Protein AF-A0A1C4R0P1-F1 (afdb_monomer)

Structure (mmCIF, N/CA/C/O backbone):
data_AF-A0A1C4R0P1-F1
#
_entry.id   AF-A0A1C4R0P1-F1
#
loop_
_atom_site.group_PDB
_atom_site.id
_atom_site.type_symbol
_atom_site.label_atom_id
_atom_site.label_al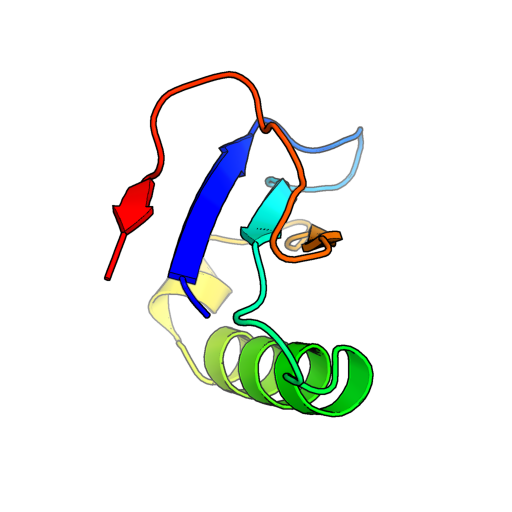t_id
_atom_site.label_comp_id
_atom_site.label_asym_id
_atom_site.label_entity_id
_atom_site.label_seq_id
_atom_site.pdbx_PDB_ins_code
_atom_site.Cartn_x
_atom_site.Cartn_y
_atom_site.Cartn_z
_atom_site.occupancy
_atom_site.B_iso_or_equiv
_atom_site.auth_seq_id
_atom_site.auth_comp_id
_atom_site.auth_asym_id
_atom_site.auth_atom_id
_atom_site.pdbx_PDB_model_num
ATOM 1 N N . MET A 1 1 ? 6.532 -8.049 -5.542 1.00 65.81 1 MET A N 1
ATOM 2 C CA . MET A 1 1 ? 7.192 -6.907 -4.873 1.00 65.81 1 MET A CA 1
ATOM 3 C C . MET A 1 1 ? 8.563 -7.344 -4.413 1.00 65.81 1 MET A C 1
ATOM 5 O O . MET A 1 1 ? 8.691 -8.510 -4.051 1.00 65.81 1 MET A O 1
ATOM 9 N N . ALA A 1 2 ? 9.548 -6.451 -4.488 1.00 84.00 2 ALA A N 1
ATOM 10 C CA . ALA A 1 2 ? 10.922 -6.735 -4.072 1.00 84.00 2 ALA A CA 1
ATOM 11 C C . ALA A 1 2 ? 11.249 -6.077 -2.724 1.00 84.00 2 ALA A C 1
ATOM 13 O O . ALA A 1 2 ? 11.887 -6.703 -1.886 1.00 84.00 2 ALA A O 1
ATOM 14 N N . ARG A 1 3 ? 10.777 -4.841 -2.487 1.00 93.88 3 ARG A N 1
ATOM 15 C CA . ARG A 1 3 ? 11.006 -4.104 -1.233 1.00 93.88 3 ARG A CA 1
ATOM 16 C C . ARG A 1 3 ? 9.771 -3.314 -0.803 1.00 93.88 3 ARG A C 1
ATOM 18 O O . ARG A 1 3 ? 9.035 -2.826 -1.663 1.00 93.88 3 ARG A O 1
ATOM 25 N N . ALA A 1 4 ? 9.573 -3.169 0.504 1.00 95.62 4 ALA A N 1
ATOM 26 C CA . ALA A 1 4 ? 8.542 -2.322 1.097 1.00 95.62 4 ALA A CA 1
ATOM 27 C C . ALA A 1 4 ? 9.139 -1.399 2.164 1.00 95.62 4 ALA A C 1
ATOM 29 O O . ALA A 1 4 ? 9.9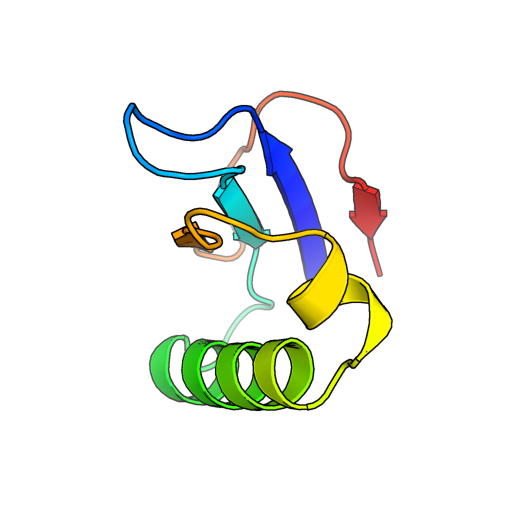66 -1.825 2.969 1.00 95.62 4 ALA A O 1
ATOM 30 N N . HIS A 1 5 ? 8.692 -0.149 2.176 1.00 95.62 5 HIS A N 1
ATOM 31 C CA . HIS A 1 5 ? 9.122 0.908 3.085 1.00 95.62 5 HIS A CA 1
ATOM 32 C C . HIS A 1 5 ? 7.887 1.570 3.691 1.00 95.62 5 HIS A C 1
ATOM 34 O O . HIS A 1 5 ? 6.895 1.767 2.990 1.00 95.62 5 HIS A O 1
ATOM 40 N N . LEU A 1 6 ? 7.953 1.945 4.966 1.00 93.94 6 LEU A N 1
ATOM 41 C CA . LEU A 1 6 ? 6.914 2.748 5.605 1.00 93.94 6 LEU A CA 1
ATOM 42 C C . LEU A 1 6 ? 7.511 4.079 6.027 1.00 93.94 6 LEU A C 1
ATOM 44 O O . LEU A 1 6 ? 8.543 4.123 6.697 1.00 93.94 6 LEU A O 1
ATOM 48 N N . SER A 1 7 ? 6.844 5.153 5.637 1.00 94.00 7 SER A N 1
ATOM 49 C CA . SER A 1 7 ? 7.176 6.507 6.054 1.00 94.00 7 SER A CA 1
ATOM 50 C C . SER A 1 7 ? 5.970 7.172 6.700 1.00 94.00 7 SER A C 1
ATOM 52 O O . SER A 1 7 ? 4.831 6.723 6.557 1.00 94.00 7 SER A O 1
ATOM 54 N N . THR A 1 8 ? 6.226 8.282 7.386 1.00 92.75 8 THR A N 1
ATOM 55 C CA . THR A 1 8 ? 5.171 9.168 7.878 1.00 92.75 8 THR A CA 1
ATOM 56 C C . THR A 1 8 ? 4.267 9.605 6.727 1.00 92.75 8 THR A C 1
ATOM 58 O O . THR A 1 8 ? 4.768 9.945 5.651 1.00 92.75 8 THR A O 1
ATOM 61 N N . GLY A 1 9 ? 2.956 9.585 6.961 1.00 87.94 9 GLY A N 1
ATOM 62 C CA . GLY A 1 9 ? 1.955 10.000 5.983 1.00 87.94 9 GLY A CA 1
ATOM 63 C C . GLY A 1 9 ? 1.920 11.514 5.782 1.00 87.94 9 GLY A C 1
ATOM 64 O O . GLY A 1 9 ? 2.492 12.285 6.559 1.00 87.94 9 GLY A O 1
ATOM 65 N N . GLN A 1 10 ? 1.232 11.943 4.725 1.00 88.88 10 GLN A N 1
ATOM 66 C CA . GLN A 1 10 ? 0.820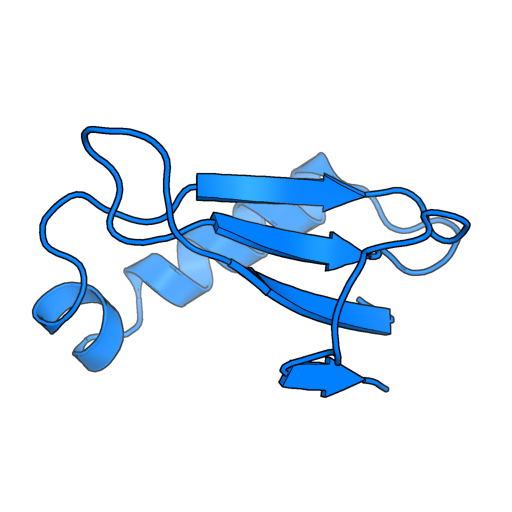 13.339 4.564 1.00 88.88 10 GLN A CA 1
ATOM 67 C C . GLN A 1 10 ? -0.291 13.687 5.577 1.00 88.88 10 GLN A C 1
ATOM 69 O O . GLN A 1 10 ? -0.901 12.782 6.151 1.00 88.88 10 GLN A O 1
ATOM 74 N N . PRO A 1 11 ? -0.591 14.979 5.818 1.00 92.81 11 PRO A N 1
ATOM 75 C CA . PRO A 1 11 ? -1.722 15.357 6.661 1.00 92.81 11 PRO A CA 1
ATOM 76 C C . PRO A 1 11 ? -3.019 14.671 6.202 1.00 92.81 11 PRO A C 1
ATOM 78 O O . PRO A 1 11 ? -3.420 14.822 5.051 1.00 92.81 11 PRO A O 1
ATOM 81 N N . GLY A 1 12 ? -3.668 13.934 7.108 1.00 92.19 12 GLY A N 1
ATOM 82 C CA . GLY A 1 12 ? -4.868 13.146 6.795 1.00 92.19 12 GLY A CA 1
ATOM 83 C C . GLY A 1 12 ? -4.599 11.705 6.346 1.00 92.19 12 GLY A C 1
ATOM 84 O O . GLY A 1 12 ? -5.480 11.098 5.753 1.00 92.19 12 GLY A O 1
ATOM 85 N N . SER A 1 13 ? -3.410 11.163 6.618 1.00 94.00 13 SER A N 1
ATOM 86 C CA . SER A 1 13 ? -3.034 9.771 6.353 1.00 94.00 13 SER A CA 1
ATOM 87 C C . SER A 1 13 ? -2.193 9.232 7.508 1.00 94.00 13 SER A C 1
ATOM 89 O O . SER A 1 13 ? -1.335 9.943 8.039 1.00 94.00 13 SER A O 1
ATOM 91 N N . ASP A 1 14 ? -2.419 7.980 7.907 1.00 93.81 14 ASP A N 1
ATOM 92 C CA . ASP A 1 14 ? -1.673 7.355 9.007 1.00 93.81 14 ASP A CA 1
ATOM 93 C C . ASP A 1 14 ? -0.256 6.938 8.578 1.00 93.81 14 ASP A C 1
ATOM 95 O O . ASP A 1 14 ? 0.599 6.646 9.416 1.00 93.81 14 ASP A O 1
ATOM 99 N N . GLY A 1 15 ? 0.026 6.921 7.273 1.00 94.62 15 GLY A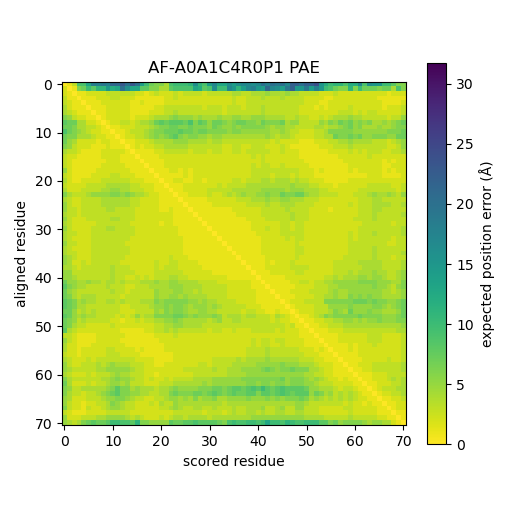 N 1
ATOM 100 C CA . GLY A 1 15 ? 1.321 6.515 6.742 1.00 94.62 15 GLY A CA 1
ATOM 101 C C . GLY A 1 15 ? 1.353 6.429 5.222 1.00 94.62 15 GLY A C 1
ATOM 102 O O . GLY A 1 15 ? 0.324 6.403 4.550 1.00 94.62 15 GLY A O 1
ATOM 103 N N . THR A 1 16 ? 2.557 6.307 4.670 1.00 94.94 16 THR A N 1
ATOM 104 C CA . THR A 1 16 ? 2.742 5.943 3.261 1.00 94.94 16 THR A CA 1
ATOM 105 C C . THR A 1 16 ? 3.511 4.637 3.168 1.00 94.94 16 THR A C 1
ATOM 107 O O . THR A 1 16 ? 4.657 4.546 3.613 1.00 94.94 16 THR A O 1
ATOM 110 N N . LEU A 1 17 ? 2.889 3.630 2.556 1.00 94.38 17 LEU A N 1
ATOM 111 C CA . LEU A 1 17 ? 3.530 2.367 2.218 1.00 94.38 17 LEU A CA 1
ATOM 112 C C . LEU A 1 17 ? 4.106 2.458 0.802 1.00 94.38 17 LEU A C 1
ATOM 114 O O . LEU A 1 17 ? 3.392 2.389 -0.202 1.00 94.38 17 LEU A O 1
ATOM 118 N N . GLY A 1 18 ? 5.423 2.636 0.741 1.00 95.25 18 GLY A N 1
ATOM 119 C CA . GLY A 1 18 ? 6.208 2.666 -0.485 1.00 95.25 18 GLY A CA 1
ATOM 120 C C . GLY A 1 18 ? 6.622 1.264 -0.910 1.00 95.25 18 GLY A C 1
ATOM 121 O O . GLY A 1 18 ? 7.210 0.515 -0.131 1.00 95.25 18 GLY A O 1
ATOM 122 N N . LEU A 1 19 ? 6.329 0.899 -2.155 1.00 95.50 19 LEU A N 1
ATOM 123 C CA . LEU A 1 19 ? 6.510 -0.456 -2.656 1.00 95.50 19 LEU A CA 1
ATOM 124 C C . LEU A 1 19 ? 7.309 -0.434 -3.944 1.00 95.50 19 LEU A C 1
ATOM 126 O O . LEU A 1 19 ? 6.826 0.000 -4.989 1.00 95.50 19 LEU A O 1
ATOM 130 N N . VAL A 1 20 ? 8.526 -0.962 -3.866 1.00 96.69 20 VAL A N 1
ATOM 131 C CA . VAL A 1 20 ? 9.373 -1.161 -5.035 1.00 96.69 20 VAL A CA 1
ATOM 132 C C . VAL A 1 20 ? 8.950 -2.459 -5.708 1.00 96.69 20 VAL A C 1
ATOM 134 O O . VAL A 1 20 ? 9.076 -3.570 -5.164 1.00 96.69 20 VAL A O 1
ATOM 137 N N . LEU A 1 21 ? 8.394 -2.308 -6.903 1.00 95.12 21 LEU A N 1
ATOM 138 C CA . LEU A 1 21 ? 7.894 -3.412 -7.699 1.00 95.12 21 LEU A CA 1
ATOM 139 C C . LEU A 1 21 ? 9.051 -4.213 -8.303 1.00 95.12 21 LEU A C 1
ATOM 141 O O . LEU A 1 21 ? 10.121 -3.687 -8.586 1.00 95.12 21 LEU A O 1
ATOM 145 N N . ALA A 1 22 ? 8.834 -5.515 -8.492 1.00 93.50 22 ALA A N 1
ATOM 146 C CA . ALA A 1 22 ? 9.789 -6.325 -9.243 1.00 93.50 22 ALA A CA 1
ATOM 147 C C . ALA A 1 22 ? 9.740 -5.925 -10.733 1.00 93.50 22 ALA A C 1
ATOM 149 O O . ALA A 1 22 ? 8.683 -5.474 -11.189 1.00 93.50 22 ALA A O 1
ATOM 150 N N . PRO A 1 23 ? 10.824 -6.115 -11.507 1.00 93.38 23 PRO A N 1
ATOM 151 C CA . PRO A 1 23 ? 10.805 -5.859 -12.945 1.00 93.38 23 PRO A CA 1
ATOM 152 C C . PRO A 1 23 ? 9.637 -6.579 -13.635 1.00 93.38 23 PRO A C 1
ATOM 154 O O . PRO A 1 23 ? 9.417 -7.768 -13.410 1.00 93.38 23 PRO A O 1
ATOM 157 N N . GLY A 1 24 ? 8.872 -5.849 -14.451 1.00 92.12 24 GLY A N 1
ATOM 158 C CA . GLY A 1 24 ? 7.721 -6.387 -15.188 1.00 92.12 24 GLY A CA 1
ATOM 159 C C . GLY A 1 24 ? 6.438 -6.593 -14.370 1.00 92.12 24 GLY A C 1
ATOM 160 O O . GLY A 1 24 ? 5.449 -7.066 -14.924 1.00 92.12 24 GLY A O 1
ATOM 161 N N . ALA A 1 25 ? 6.413 -6.245 -13.080 1.00 93.81 25 ALA A N 1
ATOM 162 C CA . ALA A 1 25 ? 5.179 -6.290 -12.299 1.00 93.81 25 ALA A CA 1
ATOM 163 C C . ALA A 1 25 ? 4.218 -5.156 -12.697 1.00 93.81 25 ALA A C 1
ATOM 165 O O . ALA A 1 25 ? 4.616 -3.999 -12.823 1.00 93.81 25 ALA A O 1
ATOM 166 N N . ASP A 1 26 ? 2.934 -5.485 -12.836 1.00 94.88 26 ASP A N 1
ATOM 167 C CA . ASP A 1 26 ? 1.881 -4.509 -13.121 1.00 94.88 26 ASP A CA 1
ATOM 168 C C . ASP A 1 26 ? 1.515 -3.734 -11.846 1.00 94.88 26 ASP A C 1
ATOM 170 O O . ASP A 1 26 ? 1.030 -4.308 -10.863 1.00 94.88 26 ASP A O 1
ATOM 174 N N . ALA A 1 27 ? 1.738 -2.419 -11.862 1.00 93.56 27 ALA A N 1
ATOM 175 C CA . ALA A 1 27 ? 1.460 -1.550 -10.725 1.00 93.56 27 ALA A CA 1
ATOM 176 C C . ALA A 1 27 ? -0.030 -1.525 -10.355 1.00 93.56 27 ALA A C 1
ATOM 178 O O . ALA A 1 27 ? -0.373 -1.660 -9.183 1.00 93.56 27 ALA A O 1
ATOM 179 N N . ALA A 1 28 ? -0.935 -1.420 -11.327 1.00 93.94 28 ALA A N 1
ATOM 180 C CA . ALA A 1 28 ? -2.364 -1.317 -11.054 1.00 93.94 28 ALA A CA 1
ATOM 181 C C . ALA A 1 28 ? -2.926 -2.621 -10.472 1.00 93.94 28 ALA A C 1
ATOM 183 O O . ALA A 1 28 ? -3.706 -2.596 -9.518 1.00 93.94 28 ALA A O 1
ATOM 184 N N . VAL A 1 29 ? -2.521 -3.770 -11.020 1.00 95.69 29 VAL A N 1
ATOM 185 C CA . VAL A 1 29 ? -2.901 -5.087 -10.485 1.00 95.69 29 VAL A CA 1
ATOM 186 C C . VAL A 1 29 ? -2.349 -5.264 -9.078 1.00 95.69 29 VAL A C 1
ATOM 188 O O . VAL A 1 29 ? -3.091 -5.647 -8.174 1.00 95.69 29 VAL A O 1
ATOM 191 N N . THR A 1 30 ? -1.073 -4.936 -8.873 1.00 93.88 30 THR A N 1
ATOM 192 C CA . THR A 1 30 ? -0.434 -5.127 -7.570 1.00 93.88 30 THR A CA 1
ATOM 193 C C . THR A 1 30 ? -1.021 -4.191 -6.510 1.00 93.88 30 THR A C 1
ATOM 195 O O . THR A 1 30 ? -1.304 -4.633 -5.399 1.00 93.88 30 THR A O 1
ATOM 198 N N . GLY A 1 31 ? -1.278 -2.927 -6.857 1.00 93.38 31 GLY A N 1
ATOM 199 C CA . GLY A 1 31 ? -1.918 -1.954 -5.972 1.00 93.38 31 GLY A CA 1
ATOM 200 C C . GLY A 1 31 ? -3.322 -2.376 -5.555 1.00 93.38 31 GLY A C 1
ATOM 201 O O . GLY A 1 31 ? -3.640 -2.343 -4.370 1.00 93.38 31 GLY A O 1
ATOM 202 N N . ARG A 1 32 ? -4.144 -2.852 -6.500 1.00 94.94 32 ARG A N 1
ATOM 203 C CA . ARG A 1 32 ? -5.491 -3.364 -6.190 1.00 94.94 32 ARG A CA 1
ATOM 204 C C . ARG A 1 32 ? -5.452 -4.591 -5.287 1.00 94.94 32 ARG A C 1
ATOM 206 O O . ARG A 1 32 ? -6.203 -4.645 -4.318 1.00 94.94 32 ARG A O 1
ATOM 213 N N . ALA A 1 33 ? -4.588 -5.559 -5.593 1.00 94.44 33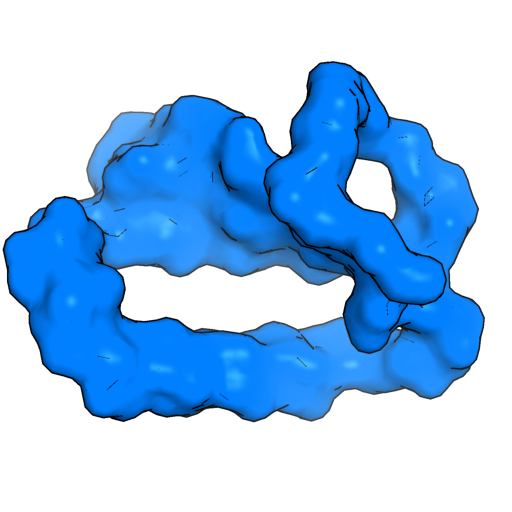 ALA A N 1
ATOM 214 C CA . ALA A 1 33 ? -4.450 -6.766 -4.784 1.00 94.44 33 ALA A CA 1
ATOM 215 C C . ALA A 1 33 ? -4.013 -6.431 -3.351 1.00 94.44 33 ALA A C 1
ATOM 217 O O . ALA A 1 33 ? -4.559 -6.980 -2.397 1.00 94.44 33 ALA A O 1
ATOM 218 N N . LEU A 1 34 ? -3.079 -5.488 -3.196 1.00 92.88 34 LEU A N 1
ATOM 219 C CA . LEU A 1 34 ? -2.641 -5.048 -1.880 1.00 92.88 34 LEU A CA 1
ATOM 220 C C . LEU A 1 34 ? -3.731 -4.281 -1.132 1.00 92.88 34 LEU A C 1
ATOM 222 O O . LEU A 1 34 ? -3.980 -4.588 0.025 1.00 92.88 34 LEU A O 1
ATOM 226 N N . ALA A 1 35 ? -4.400 -3.323 -1.776 1.00 92.50 35 ALA A N 1
ATOM 227 C CA . ALA A 1 35 ? -5.491 -2.582 -1.149 1.00 92.50 35 ALA A CA 1
ATOM 228 C C . ALA A 1 35 ? -6.596 -3.529 -0.649 1.00 92.50 35 ALA A C 1
ATOM 230 O O . ALA A 1 35 ? -7.083 -3.368 0.466 1.00 92.50 35 ALA A O 1
ATOM 231 N N . ALA A 1 36 ? -6.934 -4.561 -1.431 1.00 94.31 36 ALA A N 1
ATOM 232 C CA . ALA A 1 36 ? -7.883 -5.592 -1.020 1.00 94.31 36 ALA A CA 1
ATOM 233 C C . ALA A 1 36 ? -7.384 -6.406 0.186 1.00 94.31 36 ALA A C 1
ATOM 235 O O . ALA A 1 36 ? -8.152 -6.650 1.112 1.00 94.31 36 ALA A O 1
ATOM 236 N N . ALA A 1 37 ? -6.105 -6.798 0.203 1.00 93.88 37 ALA A N 1
ATOM 237 C CA . ALA A 1 37 ? -5.516 -7.526 1.325 1.00 93.88 37 ALA A CA 1
ATOM 238 C C . ALA A 1 37 ? -5.480 -6.684 2.613 1.00 93.88 37 ALA A C 1
ATOM 240 O O . ALA A 1 37 ? -5.874 -7.172 3.667 1.00 93.88 37 ALA A O 1
ATOM 241 N N . LEU A 1 38 ? -5.078 -5.411 2.520 1.00 91.38 38 LEU A N 1
ATOM 242 C CA . LEU A 1 38 ? -5.067 -4.474 3.649 1.00 91.38 38 LEU A CA 1
ATOM 243 C C . LEU A 1 38 ? -6.481 -4.245 4.197 1.00 91.38 38 LEU A C 1
ATOM 245 O O . LEU A 1 38 ? -6.684 -4.263 5.405 1.00 91.38 38 LEU A O 1
ATOM 249 N N . ALA A 1 39 ? -7.469 -4.074 3.314 1.00 91.00 39 ALA A N 1
ATOM 250 C CA . ALA A 1 39 ? -8.863 -3.900 3.712 1.00 91.00 39 ALA A CA 1
ATOM 251 C C . ALA A 1 39 ? -9.466 -5.164 4.349 1.00 91.00 39 ALA A C 1
ATOM 253 O O . ALA A 1 39 ? -10.388 -5.066 5.157 1.00 91.00 39 ALA A O 1
ATOM 254 N N . ALA A 1 40 ? -8.971 -6.353 4.003 1.00 95.12 40 ALA A N 1
ATOM 255 C CA . ALA A 1 40 ? -9.422 -7.602 4.609 1.00 95.12 40 ALA A CA 1
ATOM 256 C C . ALA A 1 40 ? -8.827 -7.837 6.012 1.00 95.12 40 ALA A C 1
ATOM 258 O O . ALA A 1 40 ? -9.425 -8.564 6.805 1.00 95.12 40 ALA A O 1
ATOM 259 N N . ASP A 1 41 ? -7.694 -7.213 6.342 1.00 95.56 41 ASP A N 1
ATOM 260 C CA . ASP A 1 41 ? -7.000 -7.403 7.616 1.00 95.56 41 ASP A CA 1
ATOM 261 C C . ASP A 1 41 ? -7.664 -6.610 8.755 1.00 95.56 41 ASP A C 1
ATOM 263 O O . ASP A 1 41 ? -7.768 -5.383 8.723 1.00 95.56 41 ASP A O 1
ATOM 267 N N . GLU A 1 42 ? -8.147 -7.314 9.780 1.00 94.06 42 GLU A N 1
ATOM 268 C CA . GLU A 1 42 ? -8.887 -6.689 10.882 1.00 94.06 42 GLU A CA 1
ATOM 269 C C . GLU A 1 42 ? -8.006 -5.825 11.785 1.00 94.06 42 GLU A C 1
ATOM 271 O O . GLU A 1 42 ? -8.467 -4.803 12.297 1.00 94.06 42 GLU A O 1
ATOM 276 N N . VAL A 1 43 ? -6.745 -6.222 11.975 1.00 94.38 43 VAL A N 1
ATOM 277 C CA . VAL A 1 43 ? -5.798 -5.508 12.835 1.00 94.38 43 VAL A CA 1
ATOM 278 C C . VAL A 1 43 ? -5.439 -4.183 12.185 1.00 94.38 43 VAL A C 1
ATOM 280 O O . VAL A 1 43 ? -5.508 -3.141 12.835 1.00 94.38 43 VAL A O 1
ATOM 283 N N . LEU A 1 44 ? -5.129 -4.202 10.888 1.00 91.25 44 LEU A N 1
ATOM 284 C CA . LEU A 1 44 ? -4.842 -2.986 10.135 1.00 91.25 44 LEU A CA 1
ATOM 285 C C . LEU A 1 44 ? -6.067 -2.081 10.041 1.00 91.25 44 LEU A C 1
ATOM 287 O O . LEU A 1 44 ? -5.931 -0.881 10.251 1.00 91.25 44 LEU A O 1
ATOM 291 N N . ARG A 1 45 ? -7.269 -2.627 9.821 1.00 88.62 45 ARG A N 1
ATOM 292 C CA . ARG A 1 45 ? -8.505 -1.827 9.860 1.00 88.62 45 ARG A CA 1
ATOM 293 C C . ARG A 1 45 ? -8.761 -1.174 11.216 1.00 88.62 45 ARG A C 1
ATOM 295 O O . ARG A 1 45 ? -9.318 -0.086 11.256 1.00 88.62 45 ARG A O 1
ATOM 302 N N . GLY A 1 46 ? -8.404 -1.837 12.315 1.00 93.06 46 GLY A N 1
ATOM 303 C CA . GLY A 1 46 ? -8.528 -1.268 13.657 1.00 93.06 46 GLY A CA 1
ATOM 304 C C . GLY A 1 46 ? -7.457 -0.221 13.975 1.00 93.06 46 GLY A C 1
ATOM 305 O O . GLY A 1 46 ? -7.709 0.683 14.769 1.00 93.06 46 GLY A O 1
ATOM 306 N N . ALA A 1 47 ? -6.274 -0.343 13.370 1.00 90.19 47 ALA A N 1
ATOM 307 C CA . ALA A 1 47 ? -5.137 0.540 13.614 1.00 90.19 47 ALA A CA 1
ATOM 308 C C . ALA A 1 47 ? -5.113 1.783 12.706 1.00 90.19 47 ALA A C 1
ATOM 310 O O . ALA A 1 47 ? -4.642 2.834 13.136 1.00 90.19 47 ALA A O 1
ATOM 311 N N . LEU A 1 48 ? -5.597 1.667 11.466 1.00 90.94 48 LEU A N 1
ATOM 312 C CA . LEU A 1 48 ? -5.628 2.750 10.484 1.00 90.94 48 LEU A CA 1
ATOM 313 C C . LEU A 1 48 ? -6.931 3.549 10.630 1.00 90.94 48 LEU A C 1
ATOM 315 O O . LEU A 1 48 ? -8.010 3.070 10.287 1.00 90.94 48 LEU A O 1
ATOM 319 N N . VAL A 1 49 ? -6.824 4.774 11.141 1.00 90.75 49 VAL A N 1
ATOM 320 C CA . VAL A 1 49 ? -7.942 5.696 11.377 1.00 90.75 49 VAL A CA 1
ATOM 321 C C . VAL A 1 49 ? -8.210 6.570 10.151 1.00 90.75 49 VAL A C 1
ATOM 323 O O . VAL A 1 49 ? -9.361 6.743 9.756 1.00 90.75 49 VAL A O 1
ATOM 326 N N . GLN A 1 50 ? -7.159 7.140 9.561 1.00 92.19 50 GLN A N 1
ATOM 327 C CA . GLN A 1 50 ? -7.221 7.982 8.363 1.00 92.19 50 GLN A CA 1
ATOM 328 C C . GLN A 1 50 ? -6.904 7.200 7.079 1.00 92.19 50 GLN A C 1
ATOM 330 O O . GLN A 1 50 ? -7.170 7.680 5.979 1.00 92.19 50 GLN A O 1
ATOM 335 N N . GLY A 1 51 ? -6.388 5.977 7.211 1.00 91.06 51 GLY A N 1
ATOM 336 C CA . GLY A 1 51 ? -6.017 5.125 6.088 1.00 91.06 51 GLY A CA 1
ATOM 337 C C . GLY A 1 51 ? -4.536 5.234 5.740 1.00 91.06 51 GLY A C 1
ATOM 338 O O . GLY A 1 51 ? -3.753 5.877 6.437 1.00 91.06 51 GLY A O 1
ATOM 339 N N . LEU A 1 52 ? -4.145 4.549 4.666 1.00 93.56 52 LEU A N 1
ATOM 340 C CA . LEU A 1 52 ? -2.753 4.406 4.251 1.00 93.56 52 LEU A CA 1
ATOM 341 C C . LEU A 1 52 ? -2.600 4.770 2.776 1.00 93.56 52 LEU A C 1
ATOM 343 O O . LEU A 1 52 ? -3.281 4.198 1.920 1.00 93.56 52 LEU A O 1
ATOM 347 N N . ASP A 1 53 ? -1.661 5.660 2.475 1.00 94.12 53 ASP A N 1
ATOM 348 C CA . ASP A 1 53 ? -1.303 5.968 1.095 1.00 94.12 53 ASP A CA 1
ATOM 349 C C . ASP A 1 53 ? -0.401 4.879 0.517 1.00 94.12 53 ASP A C 1
ATOM 351 O O . ASP A 1 53 ? 0.525 4.394 1.174 1.00 94.12 53 ASP A O 1
ATOM 355 N N . LEU A 1 54 ? -0.632 4.526 -0.747 1.00 93.50 54 LEU A N 1
ATOM 356 C CA . LEU A 1 54 ? 0.198 3.570 -1.472 1.00 93.50 54 LEU A CA 1
ATOM 357 C C . LEU A 1 54 ? 1.044 4.292 -2.519 1.00 93.50 54 LEU A C 1
ATOM 359 O O . LEU A 1 54 ? 0.514 4.881 -3.461 1.00 93.50 54 LEU A O 1
ATOM 363 N N . ALA A 1 55 ? 2.365 4.180 -2.394 1.00 94.50 55 ALA A N 1
ATOM 364 C CA . ALA A 1 55 ? 3.310 4.655 -3.397 1.00 94.50 55 ALA A CA 1
ATOM 365 C C . ALA A 1 55 ? 3.919 3.457 -4.137 1.00 94.50 55 ALA A C 1
ATOM 367 O O . ALA A 1 55 ? 4.737 2.719 -3.589 1.00 94.50 55 ALA A O 1
ATOM 368 N N . LEU A 1 56 ? 3.513 3.245 -5.391 1.00 94.75 56 LEU A N 1
ATOM 369 C CA . LEU A 1 56 ? 4.031 2.168 -6.236 1.00 94.75 56 LEU A CA 1
ATOM 370 C C . LEU A 1 56 ? 5.196 2.680 -7.076 1.00 94.75 56 LEU A C 1
ATOM 372 O O . LEU A 1 56 ? 5.033 3.595 -7.881 1.00 94.75 56 LEU A O 1
ATOM 376 N N . LEU A 1 57 ? 6.367 2.084 -6.881 1.00 95.06 57 LEU A N 1
ATOM 377 C CA . LEU A 1 57 ? 7.630 2.562 -7.428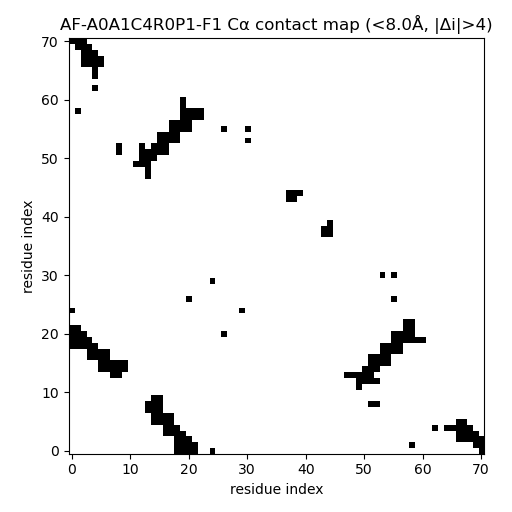 1.00 95.06 57 LEU A CA 1
ATOM 378 C C . LEU A 1 57 ? 8.231 1.536 -8.400 1.00 95.06 57 LEU A C 1
ATOM 380 O O . LEU A 1 57 ? 8.100 0.325 -8.174 1.00 95.06 57 LEU A O 1
ATOM 384 N N . PRO A 1 58 ? 8.907 1.991 -9.471 1.00 93.94 58 PRO A N 1
ATOM 385 C CA . PRO A 1 58 ? 9.612 1.100 -10.385 1.00 93.94 58 PRO A CA 1
ATOM 386 C C . PRO A 1 58 ? 10.793 0.407 -9.687 1.00 93.94 58 PRO A C 1
ATOM 388 O O . PRO A 1 58 ? 11.246 0.834 -8.626 1.00 93.94 58 PRO A O 1
ATOM 391 N N . ALA A 1 59 ? 11.288 -0.683 -10.278 1.00 92.62 59 ALA A N 1
ATOM 392 C CA . ALA A 1 59 ? 12.285 -1.564 -9.659 1.00 92.62 59 ALA A CA 1
ATOM 393 C C . ALA A 1 59 ? 13.626 -0.877 -9.336 1.00 92.62 59 ALA A C 1
ATOM 395 O O . ALA A 1 59 ? 14.312 -1.265 -8.389 1.00 92.62 59 ALA A O 1
ATOM 396 N N . ASP A 1 60 ? 13.981 0.139 -10.118 1.00 92.75 60 ASP A N 1
ATOM 397 C CA . ASP A 1 60 ? 15.198 0.942 -10.008 1.00 92.75 60 ASP A CA 1
ATOM 398 C C . ASP A 1 60 ? 15.062 2.130 -9.043 1.00 92.75 60 ASP A C 1
ATOM 400 O O . ASP A 1 60 ? 16.026 2.863 -8.827 1.00 92.75 60 ASP A O 1
ATOM 404 N N . ALA A 1 61 ? 13.894 2.315 -8.421 1.00 93.81 61 ALA A N 1
ATOM 405 C CA . ALA A 1 61 ? 13.683 3.402 -7.483 1.00 93.81 61 ALA A CA 1
ATOM 406 C C . AL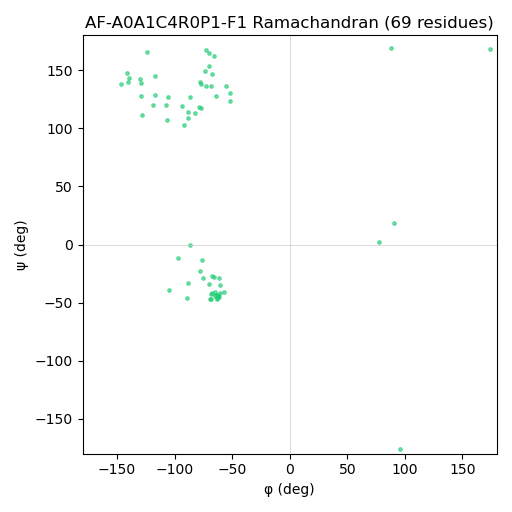A A 1 61 ? 14.580 3.272 -6.241 1.00 93.81 61 ALA A C 1
ATOM 408 O O . ALA A 1 61 ? 14.578 2.263 -5.519 1.00 93.81 61 ALA A O 1
ATOM 409 N N . THR A 1 62 ? 15.291 4.355 -5.941 1.00 90.94 62 THR A N 1
ATOM 410 C CA . THR A 1 62 ? 16.007 4.530 -4.677 1.00 90.94 62 THR A CA 1
ATOM 411 C C . THR A 1 62 ? 15.063 5.158 -3.664 1.00 90.94 62 THR A C 1
ATOM 413 O O . THR A 1 62 ? 14.643 6.302 -3.823 1.00 90.94 62 THR A O 1
ATOM 416 N N . VAL A 1 63 ? 14.735 4.407 -2.615 1.00 90.44 63 VAL A N 1
ATOM 417 C CA . VAL A 1 63 ? 13.895 4.878 -1.509 1.00 90.44 63 VAL A CA 1
ATOM 418 C C . VAL A 1 63 ? 14.798 5.119 -0.303 1.00 90.44 63 VAL A C 1
ATOM 420 O O . VAL A 1 63 ? 15.565 4.218 0.043 1.00 90.44 63 VAL A O 1
ATOM 423 N N . PRO A 1 64 ? 14.762 6.312 0.314 1.00 85.50 64 PRO A N 1
ATOM 424 C CA . PRO A 1 64 ? 15.555 6.587 1.503 1.00 85.50 64 PRO A CA 1
ATOM 425 C C . PRO A 1 64 ? 15.061 5.766 2.701 1.00 85.50 64 PRO A C 1
ATOM 427 O O . PRO A 1 64 ? 13.863 5.537 2.862 1.00 85.50 64 PRO A O 1
ATOM 430 N N . GLY A 1 65 ? 15.996 5.378 3.569 1.00 87.69 65 GLY A N 1
ATOM 431 C CA . GLY A 1 65 ? 15.717 4.584 4.765 1.00 87.69 65 GLY A CA 1
ATOM 432 C C . GLY A 1 65 ? 15.742 3.073 4.527 1.00 87.69 65 GLY A C 1
ATOM 433 O O . GLY A 1 65 ? 15.807 2.586 3.397 1.00 87.69 65 GLY A O 1
ATOM 434 N N . GLU A 1 66 ? 15.717 2.322 5.624 1.00 91.19 66 GLU A N 1
ATOM 435 C CA . GLU A 1 66 ? 15.751 0.863 5.572 1.00 91.19 66 GLU A CA 1
ATOM 436 C C . GLU A 1 66 ? 14.379 0.295 5.169 1.00 91.19 66 GLU A C 1
ATOM 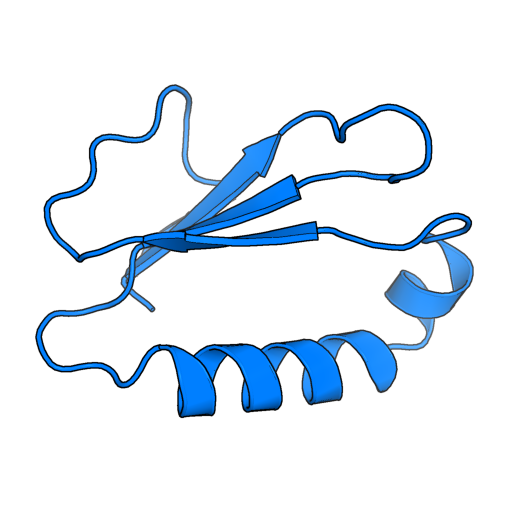438 O O . GLU A 1 66 ? 13.341 0.793 5.617 1.00 91.19 66 GLU A O 1
ATOM 443 N N . PRO A 1 67 ? 14.337 -0.727 4.300 1.00 94.12 67 PRO A N 1
ATOM 444 C C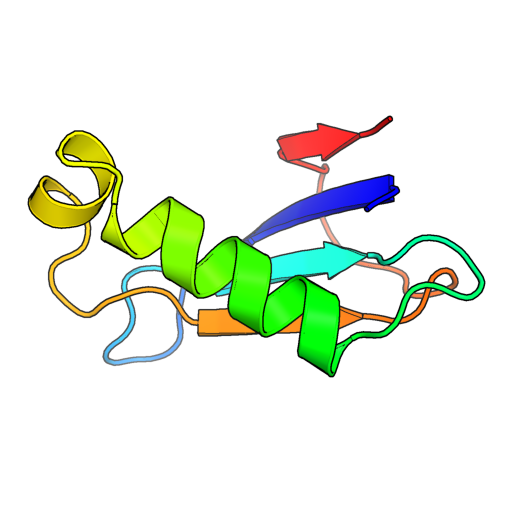A . PRO A 1 67 ? 13.091 -1.399 3.969 1.00 94.12 67 PRO A CA 1
ATOM 445 C C . PRO A 1 67 ? 12.568 -2.179 5.178 1.00 94.12 67 PRO A C 1
ATOM 447 O O . PRO A 1 67 ? 13.305 -2.935 5.806 1.00 94.12 67 PRO A O 1
ATOM 450 N N . LEU A 1 68 ? 11.263 -2.079 5.439 1.00 94.50 68 LEU A N 1
ATOM 451 C CA . LEU A 1 68 ? 10.574 -2.952 6.395 1.00 94.50 68 LEU A CA 1
ATOM 452 C C . LEU A 1 68 ? 10.543 -4.408 5.926 1.00 94.50 68 LEU A C 1
ATOM 454 O O . LEU A 1 68 ? 10.455 -5.330 6.732 1.00 94.50 68 LEU A O 1
ATOM 458 N N . PHE A 1 69 ? 10.565 -4.612 4.610 1.00 93.69 69 PHE A N 1
ATOM 459 C CA . PHE A 1 69 ? 10.542 -5.932 4.002 1.00 93.69 69 PHE A CA 1
ATOM 460 C C . PHE A 1 69 ? 11.359 -5.937 2.714 1.00 93.69 69 PHE A C 1
ATOM 462 O O . PHE A 1 69 ? 11.261 -5.010 1.911 1.00 93.69 69 PHE A O 1
ATOM 469 N N . SER A 1 70 ? 12.132 -7.000 2.499 1.00 91.94 70 SER A N 1
ATOM 470 C CA . SER A 1 70 ? 12.846 -7.274 1.248 1.00 91.94 70 SER A CA 1
ATOM 471 C C . SER A 1 70 ? 12.775 -8.764 0.917 1.00 91.94 70 SER A C 1
ATOM 473 O O . SER A 1 70 ? 12.837 -9.588 1.831 1.00 91.94 70 SER A O 1
ATOM 475 N N . ARG A 1 71 ? 12.657 -9.109 -0.371 1.00 85.12 71 ARG A N 1
ATOM 476 C CA . ARG A 1 71 ? 12.733 -10.489 -0.872 1.00 85.12 71 ARG A CA 1
ATOM 477 C C . ARG A 1 71 ? 13.533 -10.585 -2.165 1.00 85.12 71 ARG A C 1
ATOM 479 O O . ARG A 1 71 ? 13.433 -9.633 -2.974 1.00 85.12 71 ARG A O 1
#

Radius of gyration: 12.17 Å; Cα contacts (8 Å, |Δi|>4): 111; chains: 1; bounding box: 25×26×29 Å

Mean predicted aligned error: 3.2 Å

Secondary structure (DSSP, 8-state):
--EEEEEPPPTT-SEEEEEEPPTT--HHHHHHHHHHHHHH-HHHHHH-SS-EEEEEE-TT---SS--SEE-

Foldseek 3Di:
DFFWAWDCDDVLWRTEIEDEDDPPDDQVVVVVVVVVVCVVDPVSVVVTPSYYHYHYHYNPDDDPDDTPDGD

pLDDT: mean 92.48, std 4.05, range [65.81, 96.69]

Sequence (71 aa):
MARAHLSTGQPGSDGTLGLVLAPGADAAVTGRALAAALAADEVLRGALVQGLDLALLPADATVPGEPLFSR

Solvent-accessible surface area (backbone atoms only — not comparable to full-atom values): 4183 Å² total; per-residue (Å²): 111,31,36,31,31,76,47,83,35,60,96,78,32,69,19,29,44,37,33,30,30,39,84,92,59,58,60,69,63,51,50,51,55,47,55,52,52,52,70,68,33,65,66,54,56,73,68,42,85,62,37,71,45,78,44,81,36,59,60,85,62,84,69,89,74,77,61,79,39,75,106

Nearest PDB structures (foldseek):
  4r1m-assembly2_D  TM=4.811E-01  e=1.434E+00  Bacteroides thetaiotaomicron VPI-5482
  8dq6-assembly1_B  TM=5.568E-01  e=9.582E+00  Arabidopsis thaliana
  2wkb-assembly2_B  TM=5.351E-01  e=9.582E+00  Plasmodium berghei ANKA